Protein AF-A0A1J5TQR7-F1 (afdb_monomer_lite)

Secondary structure (DSSP, 8-state):
----THHHHHHHHHHHHSHHHHHHHHHHHHHHHHHHHHHHHHTS---HHHHHHHHHHHTHHHHHHHHHHHHHHTT----------------------------------------

Structure (mmCIF, N/CA/C/O backbone):
data_AF-A0A1J5TQR7-F1
#
_entry.id   AF-A0A1J5TQR7-F1
#
loop_
_atom_site.group_PDB
_atom_site.id
_atom_site.type_symbol
_atom_site.label_atom_id
_atom_site.label_alt_id
_atom_site.label_comp_id
_atom_site.label_asym_id
_atom_s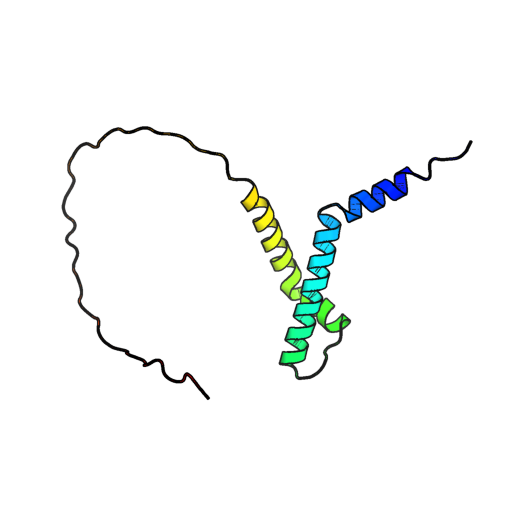ite.label_entity_id
_atom_site.label_seq_id
_atom_site.pdbx_PDB_ins_code
_atom_site.Cartn_x
_atom_site.Cartn_y
_atom_site.Cartn_z
_atom_site.occupancy
_atom_site.B_iso_or_equiv
_atom_site.auth_seq_id
_atom_site.auth_comp_id
_atom_site.auth_asym_id
_atom_site.auth_atom_id
_atom_site.pdbx_PDB_model_num
ATOM 1 N N . MET A 1 1 ? 8.794 20.218 39.450 1.00 39.47 1 MET A N 1
ATOM 2 C CA . MET A 1 1 ? 7.553 19.924 38.704 1.00 39.47 1 MET A CA 1
ATOM 3 C C . MET A 1 1 ? 7.950 19.184 37.431 1.00 39.47 1 MET A C 1
ATOM 5 O O . MET A 1 1 ? 8.392 19.831 36.494 1.00 39.47 1 MET A O 1
ATOM 9 N N . SER A 1 2 ? 7.934 17.847 37.442 1.00 56.75 2 SER A N 1
ATOM 10 C CA . SER A 1 2 ? 8.265 17.022 36.267 1.00 56.75 2 SER A CA 1
ATOM 11 C C . SER A 1 2 ? 6.961 16.606 35.590 1.00 56.75 2 SER A C 1
ATOM 13 O O . SER A 1 2 ? 6.070 16.093 36.265 1.00 56.75 2 SER A O 1
ATOM 15 N N . LEU A 1 3 ? 6.820 16.903 34.298 1.00 57.19 3 LEU A N 1
ATOM 16 C CA . LEU A 1 3 ? 5.616 16.620 33.514 1.00 57.19 3 LEU A CA 1
ATOM 17 C C . LEU A 1 3 ? 5.497 15.111 33.218 1.00 57.19 3 LEU A C 1
ATOM 19 O O . LEU A 1 3 ? 6.517 14.449 33.012 1.00 57.19 3 LEU A O 1
ATOM 23 N N . PRO A 1 4 ? 4.277 14.549 33.164 1.00 56.31 4 PRO A N 1
ATOM 24 C CA . PRO A 1 4 ? 4.077 13.130 32.907 1.00 56.31 4 PRO A CA 1
ATOM 25 C C . PRO A 1 4 ? 4.364 12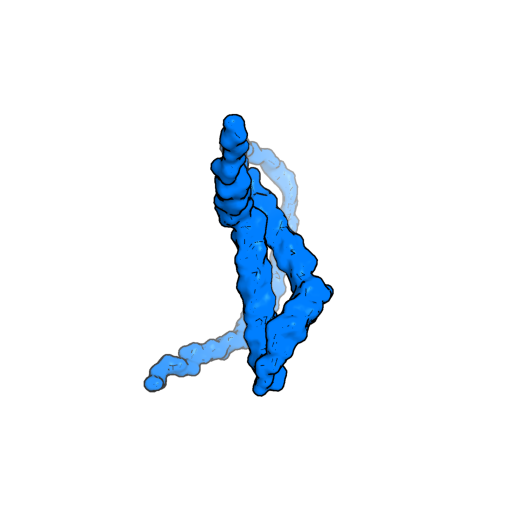.809 31.430 1.00 56.31 4 PRO A C 1
ATOM 27 O O . PRO A 1 4 ? 3.528 12.969 30.551 1.00 56.31 4 PRO A O 1
ATOM 30 N N . GLN A 1 5 ? 5.567 12.310 31.137 1.00 56.00 5 GLN A N 1
ATOM 31 C CA . GLN A 1 5 ? 5.918 11.758 29.816 1.00 56.00 5 GLN A CA 1
ATOM 32 C C . GLN A 1 5 ? 5.247 10.398 29.528 1.00 56.00 5 GLN A C 1
ATOM 34 O O . GLN A 1 5 ? 5.411 9.845 28.443 1.00 56.00 5 GLN A O 1
ATOM 39 N N . LYS A 1 6 ? 4.505 9.831 30.489 1.00 54.59 6 LYS A N 1
ATOM 40 C CA . LYS A 1 6 ? 4.009 8.445 30.431 1.00 54.59 6 LYS A CA 1
ATOM 41 C C . LYS A 1 6 ? 2.712 8.270 29.635 1.00 54.59 6 LYS A C 1
ATOM 43 O O . LYS A 1 6 ? 2.420 7.152 29.213 1.00 54.59 6 LYS A O 1
ATOM 48 N N . ASP A 1 7 ? 1.977 9.348 29.381 1.00 58.00 7 ASP A N 1
ATOM 49 C CA . ASP A 1 7 ? 0.669 9.292 28.715 1.00 58.00 7 ASP A CA 1
ATOM 50 C C . ASP A 1 7 ? 0.797 9.211 27.181 1.00 58.00 7 ASP A C 1
ATOM 52 O O . ASP A 1 7 ? -0.009 8.566 26.507 1.00 58.00 7 ASP A O 1
ATOM 56 N N . PHE A 1 8 ? 1.864 9.787 26.611 1.00 55.19 8 PHE A N 1
ATOM 57 C CA . PHE A 1 8 ? 2.143 9.742 25.168 1.00 55.19 8 PHE A CA 1
ATOM 58 C C . PHE A 1 8 ? 2.555 8.350 24.678 1.00 55.19 8 PHE A C 1
ATOM 60 O O . PHE A 1 8 ? 2.157 7.938 23.587 1.00 55.19 8 PHE A O 1
ATOM 67 N N . GLU A 1 9 ? 3.311 7.608 25.488 1.00 58.97 9 GLU A N 1
ATOM 68 C CA . GLU A 1 9 ? 3.723 6.242 25.155 1.00 58.97 9 GLU A CA 1
ATOM 69 C C . GLU A 1 9 ? 2.541 5.270 25.226 1.00 58.97 9 GLU A C 1
ATOM 71 O O . GLU A 1 9 ? 2.334 4.505 24.288 1.00 58.97 9 GLU A O 1
ATOM 76 N N . HIS A 1 10 ? 1.678 5.384 26.245 1.00 57.97 10 HIS A N 1
ATOM 77 C CA . HIS A 1 10 ? 0.439 4.597 26.309 1.00 57.97 10 HIS A CA 1
ATOM 78 C C . HIS A 1 10 ? -0.512 4.916 25.152 1.00 57.97 10 HIS A C 1
ATOM 80 O O . HIS A 1 10 ? -1.130 4.009 24.606 1.00 57.97 10 HIS A O 1
ATOM 86 N N . SER A 1 11 ? -0.593 6.179 24.724 1.00 62.66 11 SER A N 1
ATOM 87 C CA . SER A 1 11 ? -1.392 6.582 23.559 1.00 62.66 11 SER A CA 1
ATOM 88 C C . SER A 1 11 ? -0.845 5.988 22.256 1.00 62.66 11 SER A C 1
ATOM 90 O O . SER A 1 11 ? -1.610 5.488 21.433 1.00 62.66 11 SER A O 1
ATOM 92 N N . ARG A 1 12 ? 0.484 5.983 22.065 1.00 61.12 12 ARG A N 1
ATOM 93 C CA . ARG A 1 12 ? 1.136 5.324 20.919 1.00 61.12 12 ARG A CA 1
ATOM 94 C C . ARG A 1 12 ? 0.937 3.813 20.941 1.00 61.12 12 ARG A C 1
ATOM 96 O O . ARG A 1 12 ? 0.677 3.234 19.890 1.00 61.12 12 ARG A O 1
ATOM 103 N N . GLU A 1 13 ? 1.041 3.184 22.106 1.00 60.62 13 GLU A N 1
ATOM 104 C CA . GLU A 1 13 ? 0.793 1.752 22.280 1.00 60.62 13 GLU A CA 1
ATOM 105 C C . GLU A 1 13 ? -0.672 1.411 21.987 1.00 60.62 13 GLU A C 1
ATOM 107 O O . GLU A 1 13 ? -0.954 0.481 21.237 1.00 60.62 13 GLU A O 1
ATOM 112 N N . PHE A 1 14 ? -1.611 2.221 22.480 1.00 53.91 14 PHE A N 1
ATOM 113 C CA . PHE A 1 14 ? -3.040 2.056 22.228 1.00 53.91 14 PHE A CA 1
ATOM 114 C C . PHE A 1 14 ? -3.372 2.217 20.743 1.00 53.91 14 PHE A C 1
ATOM 116 O O . PHE A 1 14 ? -4.140 1.431 20.203 1.00 53.91 14 PHE A O 1
ATOM 123 N N . VAL A 1 15 ? -2.733 3.157 20.037 1.00 58.66 15 VAL A N 1
ATOM 124 C CA . VAL A 1 15 ? -2.870 3.292 18.577 1.00 58.66 15 VAL A CA 1
ATOM 125 C C . VAL A 1 15 ? -2.281 2.079 17.841 1.00 58.66 15 VAL A C 1
ATOM 127 O O . VAL A 1 15 ? -2.903 1.588 16.900 1.00 58.66 15 VAL A O 1
ATOM 130 N N . LYS A 1 16 ? -1.137 1.539 18.282 1.00 57.31 16 LYS A N 1
ATOM 131 C CA . LYS A 1 16 ? -0.561 0.297 17.727 1.00 57.31 16 LYS A CA 1
ATOM 132 C C . LYS A 1 16 ? -1.441 -0.933 17.974 1.00 57.31 16 LYS A C 1
ATOM 134 O O . LYS A 1 16 ? -1.466 -1.836 17.144 1.00 57.31 16 LYS A O 1
ATOM 139 N N . GLN A 1 17 ? -2.139 -0.985 19.107 1.00 56.34 17 GLN A N 1
ATOM 140 C CA . GLN A 1 17 ? -3.067 -2.072 19.432 1.00 56.34 17 GLN A CA 1
ATOM 141 C C . GLN A 1 17 ? -4.456 -1.865 18.825 1.00 56.34 17 GLN A C 1
ATOM 143 O O . GLN A 1 17 ? -5.210 -2.822 18.657 1.00 56.34 17 GLN A O 1
ATOM 148 N N . SER A 1 18 ? -4.792 -0.629 18.465 1.00 63.62 18 SER A N 1
ATOM 149 C CA . SER A 1 18 ? -6.058 -0.305 17.830 1.00 63.62 18 SER A CA 1
ATOM 150 C C . SER A 1 18 ? -6.124 -0.831 16.397 1.00 63.62 18 SER A C 1
ATOM 152 O O . SER A 1 18 ? -5.121 -0.947 15.683 1.00 63.62 18 SER A O 1
ATOM 154 N N . THR A 1 19 ? -7.352 -1.083 15.951 1.00 74.81 19 THR A N 1
ATOM 155 C CA . THR A 1 19 ? -7.710 -1.474 14.584 1.00 74.81 19 THR A CA 1
ATOM 156 C C . THR A 1 19 ? -7.028 -0.620 13.512 1.00 74.81 19 THR A C 1
ATOM 158 O O . THR A 1 19 ? -6.740 -1.134 12.441 1.00 74.81 19 THR A O 1
ATOM 161 N N . LEU A 1 20 ? -6.679 0.641 13.790 1.00 79.50 20 LEU A N 1
ATOM 162 C CA . LEU A 1 20 ? -6.013 1.534 12.838 1.00 79.50 20 LEU A CA 1
ATOM 163 C C . LEU A 1 20 ? -4.599 1.078 12.429 1.00 79.50 20 LEU A C 1
ATOM 165 O O . LEU A 1 20 ? -4.244 1.176 11.255 1.00 79.50 20 LEU A O 1
ATOM 169 N N . TYR A 1 21 ? -3.783 0.567 13.354 1.00 81.88 21 TYR A N 1
ATOM 170 C CA . TYR A 1 21 ? -2.447 0.076 12.995 1.00 81.88 21 TYR A CA 1
ATOM 171 C C . TYR A 1 21 ? -2.523 -1.249 12.226 1.00 81.88 21 TYR A C 1
ATOM 173 O O . TYR A 1 21 ? -1.784 -1.460 11.268 1.00 81.88 21 TYR A O 1
ATOM 181 N N . GLN A 1 22 ? -3.480 -2.108 12.578 1.00 85.75 22 GLN A N 1
ATOM 182 C CA . GLN A 1 22 ? -3.752 -3.348 11.846 1.00 85.75 22 GLN A CA 1
ATOM 183 C C . GLN A 1 22 ? -4.293 -3.076 10.431 1.00 85.75 22 GLN A C 1
ATOM 185 O O . GLN A 1 22 ? -3.929 -3.764 9.479 1.00 85.75 22 GLN A O 1
ATOM 190 N N . GLU A 1 23 ? -5.136 -2.051 10.277 1.00 86.19 23 GLU A N 1
ATOM 191 C CA . GLU A 1 23 ? -5.577 -1.518 8.983 1.00 86.19 23 GLU A CA 1
ATOM 192 C C . GLU A 1 23 ? -4.386 -1.066 8.137 1.00 86.19 23 GLU A C 1
ATOM 194 O O . GLU A 1 23 ? -4.291 -1.433 6.970 1.00 86.19 23 GLU A O 1
ATOM 199 N N . PHE A 1 24 ? -3.455 -0.317 8.732 1.00 88.06 24 PHE A N 1
ATOM 200 C CA . PHE A 1 24 ? -2.260 0.163 8.044 1.00 88.06 24 PHE A CA 1
ATOM 201 C C . PHE A 1 24 ? -1.330 -0.975 7.602 1.00 88.06 24 PHE A C 1
ATOM 203 O O . PHE A 1 24 ? -0.848 -0.970 6.469 1.00 88.06 24 PHE A O 1
ATOM 210 N N . LEU A 1 25 ? -1.090 -1.967 8.467 1.00 91.19 25 LEU A N 1
ATOM 211 C CA . LEU A 1 25 ? -0.278 -3.133 8.110 1.00 91.19 25 LEU A CA 1
ATOM 212 C C . LEU A 1 25 ? -0.897 -3.905 6.949 1.00 91.19 25 LEU A C 1
ATOM 214 O O . LEU A 1 25 ? -0.200 -4.210 5.985 1.00 91.19 25 LEU A O 1
ATOM 218 N N . ALA A 1 26 ? -2.206 -4.141 6.999 1.00 92.12 26 ALA A N 1
ATOM 219 C CA . ALA A 1 26 ? -2.889 -4.860 5.938 1.00 92.12 26 ALA A CA 1
ATOM 220 C C . ALA A 1 26 ? -2.951 -4.069 4.622 1.00 92.12 26 ALA A C 1
ATOM 222 O O . ALA A 1 26 ? -2.819 -4.655 3.552 1.00 92.12 26 ALA A O 1
ATOM 223 N N . GLU A 1 27 ? -3.101 -2.742 4.687 1.00 93.62 27 GLU A N 1
ATOM 224 C CA . GLU A 1 27 ? -3.001 -1.859 3.519 1.00 93.62 27 GLU A CA 1
ATOM 225 C C . GLU A 1 27 ? -1.603 -1.968 2.886 1.00 93.62 27 GLU A C 1
ATOM 227 O O . GLU A 1 27 ? -1.476 -2.161 1.676 1.00 93.62 27 GLU A O 1
ATOM 232 N N . ARG A 1 28 ? -0.541 -1.943 3.703 1.00 94.75 28 ARG A N 1
ATOM 233 C CA . ARG A 1 28 ? 0.840 -2.142 3.237 1.00 94.75 28 ARG A CA 1
ATOM 234 C C . ARG A 1 28 ? 1.047 -3.519 2.606 1.00 94.75 28 ARG A C 1
ATOM 236 O O . ARG A 1 28 ? 1.708 -3.611 1.572 1.00 94.75 28 ARG A O 1
ATOM 243 N N . GLU A 1 29 ? 0.522 -4.579 3.214 1.00 95.88 29 GLU A N 1
ATOM 244 C CA . GLU A 1 29 ? 0.593 -5.932 2.655 1.00 95.88 29 GLU A CA 1
ATOM 245 C C . GLU A 1 29 ? -0.123 -6.025 1.304 1.00 95.88 29 GLU A C 1
ATOM 247 O O . GLU A 1 29 ? 0.401 -6.651 0.382 1.00 95.88 29 GLU A O 1
ATOM 252 N N . GLU A 1 30 ? -1.266 -5.354 1.146 1.00 96.25 30 GLU A N 1
ATOM 253 C CA . GLU A 1 30 ? -1.992 -5.340 -0.124 1.00 96.25 30 GLU A CA 1
ATOM 254 C C . GLU A 1 30 ? -1.214 -4.618 -1.230 1.00 96.25 30 GLU A C 1
ATOM 256 O O . GLU A 1 30 ? -1.140 -5.103 -2.360 1.00 96.25 30 GLU A O 1
ATOM 261 N N . ILE A 1 31 ? -0.552 -3.504 -0.903 1.00 95.94 31 ILE A N 1
ATOM 262 C CA . ILE A 1 31 ? 0.330 -2.802 -1.846 1.00 95.94 31 ILE A CA 1
ATOM 263 C C . ILE A 1 31 ? 1.491 -3.708 -2.279 1.00 95.94 31 ILE A C 1
ATOM 265 O O . ILE A 1 31 ? 1.854 -3.736 -3.456 1.00 95.94 31 ILE A O 1
ATOM 269 N N . LEU A 1 32 ? 2.075 -4.472 -1.350 1.00 96.25 32 LEU A N 1
ATOM 270 C CA . LEU A 1 32 ? 3.157 -5.407 -1.666 1.00 96.25 32 LEU A CA 1
ATOM 271 C C . LEU A 1 32 ? 2.680 -6.577 -2.537 1.00 96.25 32 LEU A C 1
ATOM 273 O O . LEU A 1 32 ? 3.407 -6.971 -3.451 1.00 96.25 32 LEU A O 1
ATOM 277 N N . ARG A 1 33 ? 1.464 -7.096 -2.318 1.00 95.81 33 ARG A N 1
ATOM 278 C CA . ARG A 1 33 ? 0.869 -8.096 -3.219 1.00 95.81 33 ARG A CA 1
ATOM 279 C C . ARG A 1 33 ? 0.625 -7.537 -4.612 1.00 95.81 33 ARG A C 1
ATOM 281 O O . ARG A 1 33 ? 0.979 -8.198 -5.582 1.00 95.81 33 ARG A O 1
ATOM 288 N N . HIS A 1 34 ? 0.071 -6.326 -4.712 1.00 96.06 34 HIS A N 1
ATOM 289 C CA . HIS A 1 34 ? -0.144 -5.659 -6.000 1.00 96.06 34 HIS A CA 1
ATOM 290 C C . HIS A 1 34 ? 1.168 -5.489 -6.755 1.00 96.06 34 HIS A C 1
ATOM 292 O O . HIS A 1 34 ? 1.266 -5.861 -7.920 1.00 96.06 34 HIS A O 1
ATOM 298 N N . LYS A 1 35 ? 2.208 -5.010 -6.059 1.00 97.00 35 LYS A N 1
ATOM 299 C CA . LYS A 1 35 ? 3.559 -4.908 -6.612 1.00 97.00 35 LYS A CA 1
ATOM 300 C C . LYS A 1 35 ? 4.024 -6.243 -7.188 1.00 97.00 35 LYS A C 1
ATOM 302 O O . LYS A 1 35 ? 4.517 -6.261 -8.306 1.00 97.00 35 LYS A O 1
ATOM 307 N N . TRP A 1 36 ? 3.890 -7.335 -6.435 1.00 96.25 36 TRP A N 1
ATOM 308 C CA . TRP A 1 36 ? 4.333 -8.649 -6.897 1.00 96.25 36 TRP A CA 1
ATOM 309 C C . TRP A 1 36 ? 3.559 -9.112 -8.134 1.00 96.25 36 TRP A C 1
ATOM 311 O O . TRP A 1 36 ? 4.182 -9.429 -9.140 1.00 96.25 36 TRP A O 1
ATOM 321 N N . LEU A 1 37 ? 2.223 -9.063 -8.105 1.00 96.06 37 LEU A N 1
ATOM 322 C CA . LEU A 1 37 ? 1.381 -9.458 -9.242 1.00 96.06 37 LEU A CA 1
ATOM 323 C C . LEU A 1 37 ? 1.701 -8.660 -10.511 1.00 96.06 37 LEU A C 1
ATOM 325 O O . LEU A 1 37 ? 1.726 -9.206 -11.611 1.00 96.06 37 LEU A O 1
ATOM 329 N N . GLU A 1 38 ? 1.957 -7.365 -10.356 1.00 95.81 38 GLU A N 1
ATOM 330 C CA . GLU A 1 38 ? 2.271 -6.468 -11.461 1.00 95.81 38 GLU A CA 1
ATOM 331 C C . GLU A 1 38 ? 3.689 -6.705 -12.008 1.00 95.81 38 GLU A C 1
ATOM 333 O O . GLU A 1 38 ? 3.890 -6.710 -13.223 1.00 95.81 38 GLU A O 1
ATOM 338 N N . SER A 1 39 ? 4.658 -6.979 -11.128 1.00 96.69 39 SER A N 1
ATOM 339 C CA . SER A 1 39 ? 6.009 -7.385 -11.525 1.00 96.69 39 SER A CA 1
ATOM 340 C C . SER A 1 39 ? 6.005 -8.722 -12.281 1.00 96.69 39 SER A C 1
ATOM 342 O O . SER A 1 39 ? 6.657 -8.834 -13.318 1.00 96.69 39 SER A O 1
ATOM 344 N N . GLU A 1 40 ? 5.227 -9.710 -11.821 1.00 97.00 40 GLU A N 1
ATOM 345 C CA . GLU A 1 40 ? 5.053 -10.999 -12.513 1.00 97.00 40 GLU A CA 1
ATOM 346 C C . GLU A 1 40 ? 4.415 -10.806 -13.894 1.00 97.00 40 GLU A C 1
ATOM 348 O O . GLU A 1 40 ? 4.871 -11.371 -14.886 1.00 97.00 40 GLU A O 1
ATOM 353 N N . ARG A 1 41 ? 3.385 -9.956 -13.984 1.00 95.56 41 ARG A N 1
ATOM 354 C CA . ARG A 1 41 ? 2.673 -9.690 -15.240 1.00 95.56 41 ARG A CA 1
ATOM 355 C C . ARG A 1 41 ? 3.554 -9.014 -16.290 1.00 95.56 41 ARG A C 1
ATOM 357 O O . ARG A 1 41 ? 3.357 -9.239 -17.483 1.00 95.56 41 ARG A O 1
ATOM 364 N N . LEU A 1 42 ? 4.476 -8.154 -15.866 1.00 94.94 42 LEU A N 1
ATOM 365 C CA . LEU A 1 42 ? 5.350 -7.392 -16.760 1.00 94.94 42 LEU A CA 1
ATOM 366 C C . LEU A 1 42 ? 6.701 -8.073 -17.014 1.00 94.94 42 LEU A C 1
ATOM 368 O O . LEU A 1 42 ? 7.412 -7.671 -17.933 1.00 94.94 42 LEU A O 1
ATOM 372 N N . GLY A 1 43 ? 7.048 -9.099 -16.233 1.00 96.19 43 GLY A N 1
ATOM 373 C CA . GLY A 1 43 ? 8.322 -9.813 -16.339 1.00 96.19 43 GLY A CA 1
ATOM 374 C C . GLY A 1 43 ? 9.527 -9.019 -15.823 1.00 96.19 43 GLY A C 1
ATOM 375 O O . GLY A 1 43 ? 10.666 -9.386 -16.102 1.00 96.19 43 GLY A O 1
ATOM 376 N N . TYR A 1 44 ? 9.301 -7.923 -15.095 1.00 93.69 44 TYR A N 1
ATOM 377 C CA . TYR A 1 44 ? 10.344 -7.128 -14.445 1.00 93.69 44 TYR A CA 1
ATOM 378 C C . TYR A 1 44 ? 9.790 -6.432 -13.201 1.00 93.69 44 TYR A C 1
ATOM 380 O O . TYR A 1 44 ? 8.589 -6.180 -13.104 1.00 93.69 44 TYR A O 1
ATOM 388 N N . ASP A 1 45 ? 10.660 -6.081 -12.248 1.00 96.31 45 ASP A N 1
ATOM 389 C CA . ASP A 1 45 ? 10.195 -5.395 -11.044 1.00 9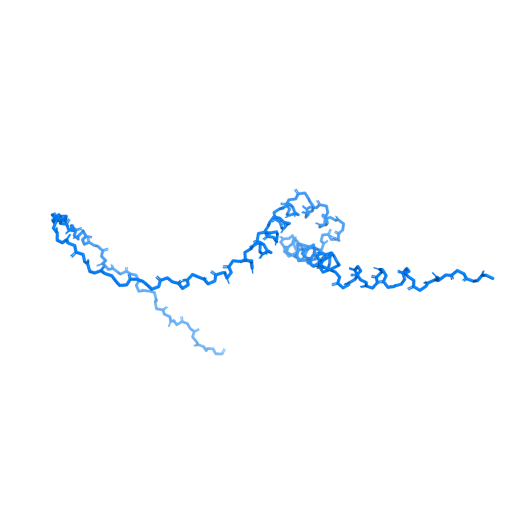6.31 45 ASP A CA 1
ATOM 390 C C . ASP A 1 45 ? 9.753 -3.962 -11.340 1.00 96.31 45 ASP A C 1
ATOM 392 O O . ASP A 1 45 ? 10.545 -3.123 -11.769 1.00 96.31 45 ASP A O 1
ATOM 396 N N . ILE A 1 46 ? 8.488 -3.656 -11.062 1.00 95.38 46 ILE A N 1
ATOM 397 C CA . ILE A 1 46 ? 7.947 -2.318 -11.316 1.00 95.38 46 ILE A CA 1
ATOM 398 C C . ILE A 1 46 ? 8.384 -1.264 -10.293 1.00 95.38 46 ILE A C 1
ATOM 400 O O . ILE A 1 46 ? 8.177 -0.070 -10.523 1.00 95.38 46 ILE A O 1
ATOM 404 N N . GLY A 1 47 ? 8.962 -1.687 -9.166 1.00 95.31 47 GLY A N 1
ATOM 405 C CA . GLY A 1 47 ? 9.288 -0.825 -8.039 1.00 95.31 47 GLY A CA 1
ATOM 406 C C . GLY A 1 47 ? 8.087 -0.492 -7.147 1.00 95.31 47 GLY A C 1
ATOM 407 O O . GLY A 1 47 ? 6.921 -0.547 -7.541 1.00 95.31 47 GLY A O 1
ATOM 408 N N . PHE A 1 48 ? 8.381 -0.138 -5.894 1.00 94.88 48 PHE A N 1
ATOM 409 C CA . PHE A 1 48 ? 7.356 0.123 -4.879 1.00 94.88 48 PHE A CA 1
ATOM 410 C C . PHE A 1 48 ? 6.520 1.374 -5.171 1.00 94.88 48 PHE A C 1
ATOM 412 O O . PHE A 1 48 ? 5.304 1.339 -5.032 1.00 94.88 48 PHE A O 1
ATOM 419 N N . GLU A 1 49 ? 7.142 2.464 -5.616 1.00 96.88 49 GLU A N 1
ATOM 420 C CA . GLU A 1 49 ? 6.446 3.736 -5.844 1.00 96.88 49 GLU A CA 1
ATOM 421 C C . GLU A 1 49 ? 5.434 3.660 -6.997 1.00 96.88 49 GLU A C 1
ATOM 423 O O . GLU A 1 49 ? 4.299 4.123 -6.874 1.00 96.88 49 GLU A O 1
ATOM 428 N N . ARG A 1 50 ? 5.806 2.982 -8.091 1.00 95.56 50 ARG A N 1
ATOM 429 C CA . ARG A 1 50 ? 4.909 2.690 -9.219 1.00 95.56 50 ARG A CA 1
ATOM 430 C C . ARG A 1 50 ? 3.709 1.858 -8.760 1.00 95.56 50 ARG A C 1
ATOM 432 O O . ARG A 1 50 ? 2.576 2.202 -9.090 1.00 95.56 50 ARG A O 1
ATOM 439 N N . ALA A 1 51 ? 3.962 0.799 -7.986 1.00 96.44 51 ALA A N 1
ATOM 440 C CA . ALA A 1 51 ? 2.919 -0.070 -7.447 1.00 96.44 51 ALA A CA 1
ATOM 441 C C . ALA A 1 51 ? 1.979 0.688 -6.504 1.00 96.44 51 ALA A C 1
ATOM 443 O O . ALA A 1 51 ? 0.764 0.555 -6.608 1.00 96.44 51 ALA A O 1
ATOM 444 N N . LEU A 1 52 ? 2.537 1.522 -5.621 1.00 95.75 52 LEU A N 1
ATOM 445 C CA . LEU A 1 52 ? 1.790 2.331 -4.665 1.00 95.75 52 LEU A CA 1
ATOM 446 C C . LEU A 1 52 ? 0.833 3.294 -5.374 1.00 95.75 52 LEU A C 1
ATOM 448 O O . LEU A 1 52 ? -0.352 3.334 -5.049 1.00 95.75 52 LEU A O 1
ATOM 452 N N . LEU A 1 53 ? 1.324 4.049 -6.360 1.00 96.50 53 LEU A N 1
ATOM 453 C CA . LEU A 1 53 ? 0.504 5.004 -7.108 1.00 96.50 53 LEU A CA 1
ATOM 454 C C . LEU A 1 53 ? -0.621 4.316 -7.890 1.00 96.50 53 LEU A C 1
ATOM 456 O O . LEU A 1 53 ? -1.739 4.832 -7.935 1.00 96.50 53 LEU A O 1
ATOM 460 N N . ASP A 1 54 ? -0.339 3.170 -8.511 1.00 95.06 54 ASP A N 1
ATOM 461 C CA . ASP A 1 54 ? -1.352 2.404 -9.240 1.00 95.06 54 ASP A CA 1
ATOM 462 C C . ASP A 1 54 ? -2.403 1.802 -8.289 1.00 95.06 54 ASP A C 1
ATOM 464 O O . ASP A 1 54 ? -3.609 1.921 -8.527 1.00 95.06 54 ASP A O 1
ATOM 468 N N . TRP A 1 55 ? -1.961 1.262 -7.150 1.00 96.25 55 TRP A N 1
ATOM 469 C CA . TRP A 1 55 ? -2.830 0.693 -6.122 1.00 96.25 55 TRP A CA 1
ATOM 470 C C . TRP A 1 55 ? -3.771 1.735 -5.503 1.00 96.25 55 TRP A C 1
ATOM 472 O O . TRP A 1 55 ? -4.980 1.499 -5.426 1.00 96.25 55 TRP A O 1
ATOM 482 N N . ILE A 1 56 ? -3.254 2.916 -5.134 1.00 95.06 56 ILE A N 1
ATOM 483 C CA . ILE A 1 56 ? -4.063 4.009 -4.567 1.00 95.06 56 ILE A CA 1
ATOM 484 C C . ILE A 1 56 ? -5.168 4.437 -5.539 1.00 95.06 56 ILE A C 1
ATOM 486 O O . ILE A 1 56 ? -6.286 4.702 -5.105 1.00 95.06 56 ILE A O 1
ATOM 490 N N . ARG A 1 57 ? -4.873 4.486 -6.845 1.00 95.94 57 ARG A N 1
ATOM 491 C CA . ARG A 1 57 ? -5.826 4.941 -7.868 1.00 95.94 57 ARG A CA 1
ATOM 492 C C . ARG A 1 57 ? -6.931 3.935 -8.178 1.00 95.94 57 ARG A C 1
ATOM 494 O O . ARG A 1 57 ? -8.033 4.361 -8.501 1.00 95.94 57 ARG A O 1
ATOM 501 N N . LYS A 1 58 ? -6.636 2.632 -8.152 1.00 93.25 58 LYS A N 1
ATOM 502 C CA . LYS A 1 58 ? -7.543 1.602 -8.699 1.00 93.25 58 LYS A CA 1
ATOM 503 C C . LYS A 1 58 ? -8.102 0.629 -7.667 1.00 93.25 58 LYS A C 1
ATOM 505 O O . LYS A 1 58 ? -9.206 0.132 -7.845 1.00 93.25 58 LYS A O 1
ATOM 510 N N . HIS A 1 59 ? -7.354 0.342 -6.605 1.00 93.88 59 HIS A N 1
ATOM 511 C CA . HIS A 1 59 ? -7.656 -0.771 -5.699 1.00 93.88 59 HIS A CA 1
ATOM 512 C C . HIS A 1 59 ? -8.068 -0.306 -4.301 1.00 93.88 59 HIS A C 1
ATOM 514 O O . HIS A 1 59 ? -8.915 -0.932 -3.660 1.00 93.88 59 HIS A O 1
ATOM 520 N N . ARG A 1 60 ? -7.506 0.814 -3.832 1.00 93.00 60 ARG A N 1
ATOM 521 C CA . ARG A 1 60 ? -7.632 1.269 -2.443 1.00 93.00 60 ARG A CA 1
ATOM 522 C C . ARG A 1 60 ? -9.070 1.457 -1.966 1.00 93.00 60 ARG A C 1
ATOM 524 O O . ARG A 1 60 ? -9.408 1.022 -0.866 1.00 93.00 60 ARG A O 1
ATOM 531 N N . GLU A 1 61 ? -9.913 2.112 -2.759 1.00 93.75 61 GLU A N 1
ATOM 532 C CA . GLU A 1 61 ? -11.294 2.392 -2.348 1.00 93.75 61 GLU A CA 1
ATOM 533 C C . GLU A 1 61 ? -12.115 1.108 -2.199 1.00 93.75 61 GLU A C 1
ATOM 535 O O . GLU A 1 61 ? -12.772 0.911 -1.174 1.00 93.75 61 GLU A O 1
ATOM 540 N N . GLY A 1 62 ? -12.002 0.194 -3.168 1.00 93.06 62 GLY A N 1
ATOM 541 C CA . GLY A 1 62 ? -12.658 -1.114 -3.120 1.00 93.06 62 GLY A CA 1
ATOM 542 C C . GLY A 1 62 ? -12.184 -1.957 -1.937 1.00 93.06 62 GLY A C 1
ATOM 543 O O . GLY A 1 62 ? -13.000 -2.539 -1.222 1.00 93.06 62 GLY A O 1
ATOM 544 N N . TRP A 1 63 ? -10.878 -1.951 -1.662 1.00 93.62 63 TRP A N 1
ATOM 545 C CA . TRP A 1 63 ? -10.300 -2.648 -0.515 1.00 93.62 63 TRP A CA 1
ATOM 546 C C . TRP A 1 63 ? -10.851 -2.129 0.823 1.00 93.62 63 TRP A C 1
ATOM 548 O O . TRP A 1 63 ? -11.308 -2.908 1.665 1.00 93.62 63 TRP A O 1
ATOM 558 N N . ARG A 1 64 ? -10.905 -0.800 1.001 1.00 90.81 64 ARG A N 1
ATOM 559 C CA . ARG A 1 64 ? -11.478 -0.166 2.203 1.00 90.81 64 ARG A CA 1
ATOM 560 C C . ARG A 1 64 ? -12.968 -0.473 2.358 1.00 90.81 64 ARG A C 1
ATOM 562 O O . ARG A 1 64 ? -13.419 -0.728 3.475 1.00 90.81 64 ARG A O 1
ATOM 569 N N . ALA A 1 65 ? -13.730 -0.453 1.265 1.00 90.06 65 ALA A N 1
ATOM 570 C CA . ALA A 1 65 ? -15.157 -0.767 1.280 1.00 90.06 65 ALA A CA 1
ATOM 571 C C . ALA A 1 65 ? -15.417 -2.226 1.689 1.00 90.06 65 ALA A C 1
ATOM 573 O O . ALA A 1 65 ? -16.220 -2.474 2.592 1.00 90.06 65 ALA A O 1
ATOM 574 N N . ALA A 1 66 ? -14.687 -3.179 1.099 1.00 89.50 66 ALA A N 1
ATOM 575 C CA . ALA A 1 66 ? -14.797 -4.600 1.427 1.00 89.50 66 ALA A CA 1
ATOM 576 C C . ALA A 1 66 ? -14.521 -4.862 2.912 1.00 89.50 66 ALA A C 1
ATOM 578 O O . ALA A 1 66 ? -15.246 -5.608 3.572 1.00 89.50 66 ALA A O 1
ATOM 579 N N . ARG A 1 67 ? -13.515 -4.192 3.477 1.00 86.25 67 ARG A N 1
ATOM 580 C CA . ARG A 1 67 ? -13.159 -4.387 4.878 1.00 86.25 67 ARG A CA 1
ATOM 581 C C . ARG A 1 67 ? -14.158 -3.767 5.859 1.00 86.25 67 ARG A C 1
ATOM 583 O O . ARG A 1 67 ? -14.478 -4.381 6.876 1.00 86.25 67 ARG A O 1
ATOM 590 N N . ARG A 1 68 ? -14.723 -2.597 5.538 1.00 84.12 68 ARG A N 1
ATOM 591 C CA . ARG A 1 68 ? -15.841 -2.014 6.307 1.00 84.12 68 ARG A CA 1
ATOM 592 C C . ARG A 1 68 ? -17.055 -2.947 6.329 1.00 84.12 68 ARG A C 1
ATOM 594 O O . ARG A 1 68 ? -17.674 -3.110 7.377 1.00 84.12 68 ARG A O 1
ATOM 601 N N . ALA A 1 69 ? -17.357 -3.596 5.205 1.00 83.06 69 ALA A N 1
ATOM 602 C CA . ALA A 1 69 ? -18.436 -4.578 5.124 1.00 83.06 69 ALA A CA 1
ATOM 603 C C . ALA A 1 69 ? -18.159 -5.833 5.978 1.00 83.06 69 ALA A C 1
ATOM 605 O O . ALA A 1 69 ? -19.066 -6.328 6.649 1.00 83.06 69 ALA A O 1
ATOM 606 N N . GLN A 1 70 ? -16.912 -6.316 6.021 1.00 76.81 70 GLN A N 1
ATOM 607 C CA . GLN A 1 70 ? -16.512 -7.445 6.878 1.00 76.81 70 GLN A CA 1
ATOM 608 C C . GLN A 1 70 ? -16.660 -7.136 8.377 1.00 76.81 70 GLN A C 1
ATOM 610 O O . GLN A 1 70 ? -17.116 -7.991 9.135 1.00 76.81 70 GLN A O 1
ATOM 615 N N . LEU A 1 71 ? -16.333 -5.911 8.803 1.00 72.12 71 LEU A N 1
ATOM 616 C CA . LEU A 1 71 ? -16.528 -5.453 10.185 1.00 72.12 71 LEU A CA 1
ATOM 617 C C . LEU A 1 71 ? -18.015 -5.318 10.554 1.00 72.12 71 LEU A C 1
ATOM 619 O O . LEU A 1 71 ? -18.406 -5.715 11.647 1.00 72.12 71 LEU A O 1
ATOM 623 N N . GLY A 1 72 ? -18.856 -4.820 9.641 1.00 62.91 72 GLY A N 1
ATOM 624 C CA . GLY A 1 72 ? -20.307 -4.734 9.856 1.00 62.91 72 GLY A CA 1
ATOM 625 C C . GLY A 1 72 ? -21.011 -6.098 9.888 1.00 62.91 72 GLY A C 1
ATOM 626 O O . GLY A 1 72 ? -21.998 -6.271 10.599 1.00 62.91 72 GLY A O 1
ATOM 627 N N . SER A 1 73 ? -20.477 -7.091 9.172 1.00 57.22 73 SER A N 1
ATOM 628 C CA . SER A 1 73 ? -21.066 -8.436 9.088 1.00 57.22 73 SER A CA 1
ATOM 629 C C . SER A 1 73 ? -20.796 -9.307 10.324 1.00 57.22 73 SER A C 1
ATOM 631 O O . SER A 1 73 ? -21.538 -10.252 10.569 1.00 57.22 73 SER A O 1
ATOM 633 N N . GLN A 1 74 ? -19.792 -8.984 11.150 1.00 52.84 74 GLN A N 1
ATOM 634 C CA . GLN A 1 74 ? -19.536 -9.685 12.422 1.00 52.84 74 GLN A CA 1
ATOM 635 C C . GLN A 1 74 ? -20.443 -9.228 13.586 1.00 52.84 74 GLN A C 1
ATOM 637 O O . GLN A 1 74 ? -20.373 -9.797 14.670 1.00 52.84 74 GLN A O 1
ATOM 642 N N . GLY A 1 75 ? -21.316 -8.232 13.377 1.00 50.78 75 GLY A N 1
ATOM 643 C CA . GLY A 1 75 ? -22.206 -7.679 14.410 1.00 50.78 75 GLY A CA 1
ATOM 644 C C . GLY A 1 75 ? -23.630 -8.251 14.470 1.00 50.78 75 GLY A C 1
ATOM 645 O O . GLY A 1 75 ? -24.424 -7.774 15.274 1.00 50.78 75 GLY A O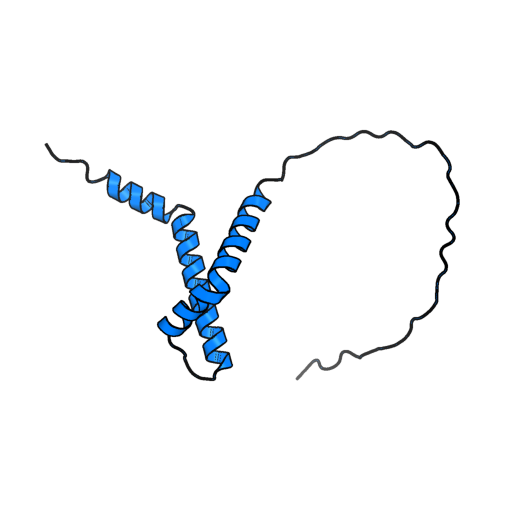 1
ATOM 646 N N . THR A 1 76 ? -23.995 -9.242 13.647 1.00 49.16 76 THR A N 1
ATOM 647 C CA . THR A 1 76 ? -25.372 -9.785 13.590 1.00 49.16 76 THR A CA 1
ATOM 648 C C . THR A 1 76 ? -25.431 -11.294 13.831 1.00 49.16 76 THR A C 1
ATOM 650 O O . THR A 1 76 ? -25.971 -12.064 13.047 1.00 49.16 76 THR A O 1
ATOM 653 N N . SER A 1 77 ? -24.931 -11.728 14.987 1.00 50.59 77 SER A N 1
ATOM 654 C CA . SER A 1 77 ? -25.383 -12.964 15.638 1.00 50.59 77 SER A CA 1
ATOM 655 C C . SER A 1 77 ? -26.264 -12.612 16.842 1.00 50.59 77 SER A C 1
ATOM 657 O O . SER A 1 77 ? -25.965 -12.963 17.981 1.00 50.59 77 SER A O 1
ATOM 659 N N . THR A 1 78 ? -27.337 -11.853 16.610 1.00 50.12 78 THR A N 1
ATOM 660 C CA . THR A 1 78 ? -28.411 -11.686 17.595 1.00 50.12 78 THR A CA 1
ATOM 661 C C . THR A 1 78 ? -29.339 -12.881 17.438 1.00 50.12 78 THR A C 1
ATOM 663 O O . THR A 1 78 ? -30.015 -13.026 16.421 1.00 50.12 78 THR A O 1
ATOM 666 N N . GLY A 1 79 ? -29.319 -13.779 18.422 1.00 54.47 79 GLY A N 1
ATOM 667 C CA . GLY A 1 79 ? -30.208 -14.929 18.461 1.00 54.47 79 GLY A CA 1
ATOM 668 C C . GLY A 1 79 ? -31.666 -14.494 18.351 1.00 54.47 79 GLY A C 1
ATOM 669 O O . GLY A 1 79 ? -32.174 -13.777 19.207 1.00 54.47 79 GLY A O 1
ATOM 670 N N . SER A 1 80 ? -32.346 -14.972 17.313 1.00 47.47 80 SER A N 1
ATOM 671 C CA . SER A 1 80 ? -33.800 -15.050 17.295 1.00 47.47 80 SER A CA 1
ATOM 672 C C . SER A 1 80 ? -34.172 -16.505 17.560 1.00 47.47 80 SER A C 1
ATOM 674 O O . SER A 1 80 ? -34.366 -17.311 16.652 1.00 47.47 80 SER A O 1
ATOM 676 N N . GLN A 1 81 ? -34.187 -16.859 18.848 1.00 47.91 81 GLN A N 1
ATOM 677 C CA . GLN A 1 81 ? -35.075 -17.911 19.315 1.00 47.91 81 GLN A CA 1
ATOM 678 C C . GLN A 1 81 ? -36.496 -17.359 19.222 1.00 47.91 81 GLN A C 1
ATOM 680 O O . GLN A 1 81 ? -36.857 -16.411 19.913 1.00 47.91 81 GLN A O 1
ATOM 685 N N . GLY A 1 82 ? -37.278 -17.962 18.340 1.00 45.06 82 GLY A N 1
ATOM 686 C CA . GLY A 1 82 ? -38.704 -17.736 18.181 1.00 45.06 82 GLY A CA 1
ATOM 687 C C . GLY A 1 82 ? -39.333 -19.028 17.692 1.00 45.06 82 GLY A C 1
ATOM 688 O O . GLY A 1 82 ? -39.756 -19.135 16.547 1.00 45.06 82 GLY A O 1
ATOM 689 N N . SER A 1 83 ? -39.326 -20.046 18.546 1.00 54.44 83 SER A N 1
ATOM 690 C CA . SER A 1 83 ? -40.145 -21.238 18.383 1.00 54.44 83 SER A CA 1
ATOM 691 C C . SER A 1 83 ? -41.622 -20.842 18.426 1.00 54.44 83 SER A C 1
ATOM 693 O O . SER A 1 83 ? -42.151 -20.472 19.469 1.00 54.44 83 SER A O 1
ATOM 695 N N . SER A 1 84 ? -42.320 -20.966 17.301 1.00 54.09 84 SER A N 1
ATOM 696 C CA . SER A 1 84 ? -43.770 -21.161 17.310 1.00 54.09 84 SER A CA 1
ATOM 697 C C . SER A 1 84 ? -44.169 -22.127 16.199 1.00 54.09 84 SER A C 1
ATOM 699 O O . SER A 1 84 ? -44.331 -21.796 15.030 1.00 54.09 84 SER A O 1
ATOM 701 N N . THR A 1 85 ? -44.295 -23.386 16.607 1.00 56.88 85 THR A N 1
ATOM 702 C CA . THR A 1 85 ? -45.118 -24.396 15.952 1.00 56.88 85 THR A CA 1
ATOM 703 C C . THR A 1 85 ? -46.549 -23.878 15.861 1.00 56.88 85 THR A C 1
ATOM 705 O O . THR A 1 85 ? -47.159 -23.661 16.902 1.00 56.88 85 THR A O 1
ATOM 708 N N . THR A 1 86 ? -47.128 -23.759 14.664 1.00 54.75 86 THR A N 1
ATOM 709 C CA . THR A 1 86 ? -48.550 -24.069 14.411 1.00 54.75 86 THR A CA 1
ATOM 710 C C . THR A 1 86 ? -48.741 -24.433 12.930 1.00 54.75 86 THR A C 1
ATOM 712 O O . THR A 1 86 ? -48.218 -23.779 12.035 1.00 54.75 86 THR A O 1
ATOM 715 N N . LYS A 1 87 ? -49.449 -25.545 12.703 1.00 64.25 87 LYS A N 1
ATOM 716 C CA . LYS A 1 87 ? -49.788 -26.189 11.420 1.00 64.25 87 LYS A CA 1
ATOM 717 C C . LYS A 1 87 ? -50.652 -25.310 10.477 1.00 64.25 87 LYS A C 1
ATOM 719 O O . LYS A 1 87 ? -51.281 -24.369 10.950 1.00 64.25 87 LYS A O 1
ATOM 724 N N . PRO A 1 88 ? -50.737 -25.652 9.170 1.00 61.16 88 PRO A N 1
ATOM 725 C CA . PRO A 1 88 ? -51.364 -24.829 8.126 1.00 61.16 88 PRO A CA 1
ATOM 726 C C . PRO A 1 88 ? -52.864 -25.126 7.930 1.00 61.16 88 PRO A C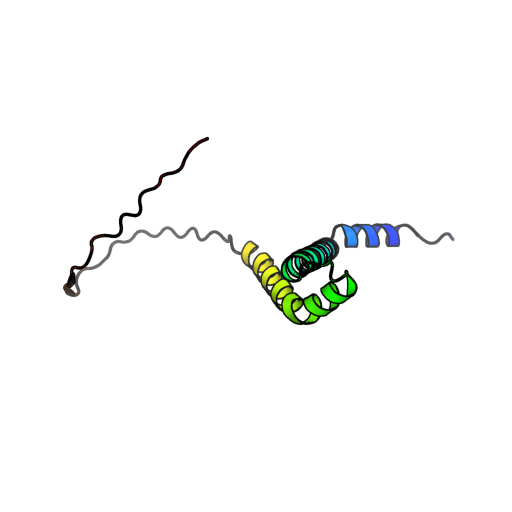 1
ATOM 728 O O . PRO A 1 88 ? -53.306 -26.229 8.263 1.00 61.16 88 PRO A O 1
ATOM 731 N N . PRO A 1 89 ? -53.624 -24.242 7.253 1.00 61.94 89 PRO A N 1
ATOM 732 C CA . PRO A 1 89 ? -54.824 -24.636 6.529 1.00 61.94 89 PRO A CA 1
ATOM 733 C C . PRO A 1 89 ? -54.588 -24.664 5.005 1.00 61.94 89 PRO A C 1
ATOM 735 O O . PRO A 1 89 ? -54.310 -23.661 4.361 1.00 61.94 89 PRO A O 1
ATOM 738 N N . PHE A 1 90 ? -54.664 -25.885 4.481 1.00 45.31 90 PHE A N 1
ATOM 739 C CA . PHE A 1 90 ? -55.289 -26.343 3.234 1.00 45.31 90 PHE A CA 1
ATOM 740 C C . PHE A 1 90 ? -55.557 -25.362 2.060 1.00 45.31 90 PHE A C 1
ATOM 742 O O . PHE A 1 90 ? -56.384 -24.461 2.143 1.00 45.31 90 PHE A O 1
ATOM 749 N N . SER A 1 91 ? -55.006 -25.776 0.909 1.00 56.81 91 SER A N 1
ATOM 750 C CA . SER A 1 91 ? -55.549 -25.733 -0.465 1.00 56.81 91 SER A CA 1
ATOM 751 C C . SER A 1 91 ? -55.460 -24.478 -1.329 1.00 56.81 91 SER A C 1
ATOM 753 O O . SER A 1 91 ? -56.196 -23.511 -1.176 1.00 56.81 91 SER A O 1
ATOM 755 N N . GLY A 1 92 ? -54.659 -24.622 -2.390 1.00 51.16 92 GLY A N 1
ATOM 756 C CA . GLY A 1 92 ? -54.652 -23.752 -3.559 1.00 51.16 92 GLY A CA 1
ATOM 757 C C . GLY A 1 9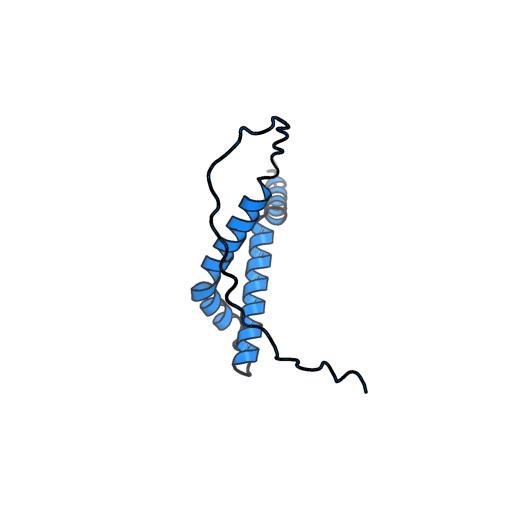2 ? -53.763 -24.294 -4.679 1.00 51.16 92 GLY A C 1
ATOM 758 O O . GLY A 1 92 ? -52.664 -23.807 -4.868 1.00 51.16 92 GLY A O 1
ATOM 759 N N . GLN A 1 93 ? -54.279 -25.293 -5.397 1.00 55.72 93 GLN A N 1
ATOM 760 C CA . GLN A 1 93 ? -54.051 -25.578 -6.822 1.00 55.72 93 GLN A CA 1
ATOM 761 C C . GLN A 1 93 ? -52.631 -25.884 -7.348 1.00 55.72 93 GLN A C 1
ATOM 763 O O . GLN A 1 93 ? -51.662 -25.143 -7.248 1.00 55.72 93 GLN A O 1
ATOM 768 N N . THR A 1 94 ? -52.596 -27.030 -8.018 1.00 55.38 94 THR A N 1
ATOM 769 C CA . THR A 1 94 ? -51.533 -27.645 -8.805 1.00 55.38 94 THR A CA 1
ATOM 770 C C . THR A 1 94 ? -51.013 -26.743 -9.929 1.00 55.38 94 THR A C 1
ATOM 772 O O . THR A 1 94 ? -51.708 -26.521 -10.918 1.00 55.38 94 THR A O 1
ATOM 775 N N . GLY A 1 95 ? -49.758 -26.308 -9.824 1.00 52.50 95 GLY A N 1
ATOM 776 C CA . GLY A 1 95 ? -48.937 -25.947 -10.978 1.00 52.50 95 GLY A CA 1
ATOM 777 C C . GLY A 1 95 ? -48.156 -27.179 -11.425 1.00 52.50 95 GLY A C 1
ATOM 778 O O . GLY A 1 95 ? -47.283 -27.661 -10.708 1.00 52.50 95 GLY A O 1
ATOM 779 N N . THR A 1 96 ? -48.508 -27.729 -12.579 1.00 64.12 96 THR A N 1
ATOM 780 C CA . THR A 1 96 ? -47.786 -28.816 -13.247 1.00 64.12 96 THR A CA 1
ATOM 781 C C . THR A 1 96 ? -46.326 -28.427 -13.508 1.00 64.12 96 THR A C 1
ATOM 783 O O . THR A 1 96 ? -46.095 -27.417 -14.177 1.00 64.12 96 THR A O 1
ATOM 786 N N . PRO A 1 97 ? -45.327 -29.208 -13.064 1.00 55.81 97 PRO A N 1
ATOM 787 C CA . PRO A 1 97 ? -43.979 -29.082 -13.591 1.00 55.81 97 PRO A CA 1
ATOM 788 C C . PRO A 1 97 ? -43.922 -29.760 -14.964 1.00 55.81 97 PRO A C 1
ATOM 790 O O . PRO A 1 97 ? -44.221 -30.945 -15.088 1.00 55.81 97 PRO A O 1
ATOM 793 N N . THR A 1 98 ? -43.516 -29.023 -15.995 1.00 60.62 98 THR A N 1
ATOM 794 C CA . THR A 1 98 ? -43.042 -29.610 -17.254 1.00 60.62 98 THR A CA 1
ATOM 795 C C . THR A 1 98 ? -41.561 -29.960 -17.084 1.00 60.62 98 THR A C 1
ATOM 797 O O . THR A 1 98 ? -40.737 -29.045 -17.030 1.00 60.62 98 THR A O 1
ATOM 800 N N . PRO A 1 99 ? -41.161 -31.241 -17.004 1.00 59.53 99 PRO A N 1
ATOM 801 C CA . PRO A 1 99 ? -39.762 -31.618 -17.141 1.00 59.53 99 PRO A CA 1
ATOM 802 C C . PRO A 1 99 ? -39.392 -31.647 -18.630 1.00 59.53 99 PRO A C 1
ATOM 804 O O . PRO A 1 99 ? -39.604 -32.643 -19.319 1.00 59.53 99 PRO A O 1
ATOM 807 N N . SER A 1 100 ? -38.823 -30.551 -19.141 1.00 55.75 100 SER A N 1
ATOM 808 C CA . SER A 1 100 ? -38.120 -30.592 -20.427 1.00 55.75 100 SER A CA 1
ATOM 809 C C . SER A 1 100 ? -36.794 -31.319 -20.229 1.00 55.75 100 SER A C 1
ATOM 811 O O . SER A 1 100 ? -35.834 -30.783 -19.676 1.00 55.75 100 SER A O 1
ATOM 813 N N . ALA A 1 101 ? -36.783 -32.575 -20.656 1.00 54.22 101 ALA A N 1
ATOM 814 C CA . ALA A 1 101 ? -35.618 -33.430 -20.737 1.00 54.22 101 ALA A CA 1
ATOM 815 C C . ALA A 1 101 ? -34.495 -32.779 -21.560 1.00 54.22 101 ALA A C 1
ATOM 817 O O . ALA A 1 101 ? -34.715 -32.412 -22.709 1.00 54.22 101 ALA A O 1
ATOM 818 N N . ALA A 1 102 ? -33.292 -32.695 -20.984 1.00 47.62 102 ALA A N 1
ATOM 819 C CA . ALA A 1 102 ? -32.021 -32.765 -21.710 1.00 47.62 102 ALA A CA 1
ATOM 820 C C . ALA A 1 102 ? -30.836 -32.833 -20.727 1.00 47.62 102 ALA A C 1
ATOM 822 O O . ALA A 1 102 ? -30.252 -31.825 -20.340 1.00 47.62 102 ALA A O 1
ATOM 823 N N . ARG A 1 103 ? -30.441 -34.047 -20.344 1.00 53.31 103 ARG A N 1
ATOM 824 C CA . ARG A 1 103 ? -29.029 -34.411 -20.127 1.00 53.31 103 ARG A CA 1
ATOM 825 C C . ARG A 1 103 ? -28.868 -35.776 -20.801 1.00 53.31 103 ARG A C 1
ATOM 827 O O . ARG A 1 103 ? -29.754 -36.608 -20.611 1.00 53.31 103 ARG A O 1
ATOM 834 N N . PRO A 1 104 ? -27.811 -36.012 -21.596 1.00 48.94 104 PRO A N 1
ATOM 835 C CA . PRO A 1 104 ? -26.541 -36.382 -20.969 1.00 48.94 104 PRO A CA 1
ATOM 836 C C . PRO A 1 104 ? -25.269 -35.971 -21.741 1.00 48.94 104 PRO A C 1
ATOM 838 O O . PRO A 1 104 ? -25.279 -35.768 -22.948 1.00 48.94 104 PRO A O 1
ATOM 841 N N . GLY A 1 105 ? -24.141 -35.976 -21.024 1.00 47.09 105 GLY A N 1
ATOM 842 C CA . GLY A 1 105 ? -22.857 -36.369 -21.612 1.00 47.09 105 GLY A CA 1
ATOM 843 C C . GLY A 1 105 ? -21.842 -35.259 -21.885 1.00 47.09 105 GLY A C 1
ATOM 844 O O . GLY A 1 105 ? -21.699 -34.783 -23.002 1.00 47.09 105 GLY A O 1
ATOM 845 N N . SER A 1 106 ? -21.011 -34.953 -20.892 1.00 53.50 106 SER A N 1
ATOM 846 C CA . SER A 1 106 ? -19.577 -34.760 -21.145 1.00 53.50 106 SER A CA 1
ATOM 847 C C . SER A 1 106 ? -18.812 -35.290 -19.946 1.00 53.50 106 SER A C 1
ATOM 849 O O . SER A 1 106 ? -18.556 -34.610 -18.956 1.00 53.50 106 SER A O 1
ATOM 851 N N . GLN A 1 107 ? -18.554 -36.587 -20.039 1.00 53.66 107 GLN A N 1
ATOM 852 C CA . GLN A 1 107 ? -17.539 -37.299 -19.293 1.00 53.66 107 GLN A CA 1
ATOM 853 C C . GLN A 1 107 ? -16.184 -36.773 -19.774 1.00 53.66 107 GLN A C 1
ATOM 855 O O . GLN A 1 107 ? -15.807 -37.029 -20.912 1.00 53.66 107 GLN A O 1
ATOM 860 N N . ILE A 1 108 ? -15.469 -36.027 -18.933 1.00 64.88 108 ILE A N 1
ATOM 861 C CA . ILE A 1 108 ? -14.028 -35.834 -19.116 1.00 64.88 108 ILE A CA 1
ATOM 862 C C . ILE A 1 108 ? -13.349 -36.678 -18.033 1.00 64.88 108 ILE A C 1
ATOM 864 O O . ILE A 1 108 ? -13.562 -36.414 -16.844 1.00 64.88 108 ILE A O 1
ATOM 868 N N . PRO A 1 109 ? -12.615 -37.738 -18.408 1.00 60.34 109 PRO A N 1
ATOM 869 C CA . PRO A 1 109 ? -11.944 -38.607 -17.456 1.00 60.34 109 PRO A CA 1
ATOM 870 C C . PRO A 1 109 ? -10.807 -37.878 -16.733 1.00 60.34 109 PRO A C 1
ATOM 872 O O . PRO A 1 109 ? -10.057 -37.093 -17.310 1.00 60.34 109 PRO A O 1
ATOM 875 N N . ARG A 1 110 ? -10.703 -38.180 -15.439 1.00 56.50 110 ARG A N 1
ATOM 876 C CA . ARG A 1 110 ? -9.594 -37.826 -14.557 1.00 56.50 110 ARG A CA 1
ATOM 877 C C . ARG A 1 110 ? -8.498 -38.879 -14.694 1.00 56.50 110 ARG A C 1
ATOM 879 O O . ARG A 1 110 ? -8.606 -39.887 -14.015 1.00 56.50 110 ARG A O 1
ATOM 886 N N . GLU A 1 111 ? -7.465 -38.618 -15.486 1.00 55.19 111 GLU A N 1
ATOM 887 C CA . GLU A 1 111 ? -6.125 -39.226 -15.387 1.00 55.19 111 GLU A CA 1
ATOM 888 C C . GLU A 1 111 ? -5.140 -38.129 -15.832 1.00 55.19 111 GLU A C 1
ATOM 890 O O . GLU A 1 111 ? -5.336 -37.510 -16.869 1.00 55.19 111 GLU A O 1
ATOM 895 N N . LEU A 1 112 ? -4.199 -37.666 -15.010 1.00 55.12 112 LEU A N 1
ATOM 896 C CA . LEU A 1 112 ? -2.948 -38.358 -14.723 1.00 55.12 112 LEU A CA 1
ATOM 897 C C . LEU A 1 112 ? -2.493 -38.065 -13.287 1.00 55.12 112 LEU A C 1
ATOM 899 O O . LEU A 1 112 ? -2.102 -36.954 -12.930 1.00 55.12 112 LEU A O 1
ATOM 903 N N . ARG A 1 113 ? -2.543 -39.112 -12.469 1.00 52.12 113 ARG A N 1
ATOM 904 C CA . ARG A 1 113 ? -1.724 -39.278 -11.272 1.00 52.12 113 ARG A CA 1
ATOM 905 C C . ARG A 1 113 ? -0.434 -39.980 -11.711 1.00 52.12 113 ARG A C 1
ATOM 907 O O . ARG A 1 113 ? -0.513 -40.922 -12.487 1.00 52.12 113 ARG A O 1
ATOM 914 N N . ALA A 1 114 ? 0.676 -39.569 -11.102 1.00 51.78 114 ALA A N 1
ATOM 915 C CA . ALA A 1 114 ? 1.987 -40.227 -11.063 1.00 51.78 114 ALA A CA 1
ATOM 916 C C . ALA A 1 114 ? 2.875 -40.136 -12.318 1.00 51.78 114 ALA A C 1
ATOM 918 O O . ALA A 1 114 ? 2.622 -40.756 -13.348 1.00 51.78 114 ALA A O 1
ATOM 919 N N . SER A 1 115 ? 4.034 -39.497 -12.161 1.00 57.66 115 SER A N 1
ATOM 920 C CA . SER A 1 115 ? 5.263 -40.207 -11.770 1.00 57.66 115 SER A CA 1
ATOM 921 C C . SER A 1 115 ? 6.203 -39.264 -11.030 1.00 57.66 115 SER A C 1
ATOM 923 O O . SER A 1 115 ? 6.171 -38.057 -11.353 1.00 57.66 115 SER A O 1
#

Foldseek 3Di:
DDDPPPVVVVVVVVCCVDPNVVVVVVLVVVLVVQQVVVCVVVVHRPDSVSSVVVCVVPPVVVVVVVVVVVVVVVPPPPDPPDDDDDDDDDDDDDDDDDPPDDDDDDDDDDDDDDD

Sequence (115 aa):
MSLPQKDFEHSREFVKQSTLYQEFLAEREEILRHKWLESERLGYDIGFERALLDWIRKHREGWRAARRAQLGSQGTSTGSQGSSTTKPPFSGQTGTPTPSAARPGSQIPRELRAS

Organism: NCBI:txid410659

Radius of gyration: 28.52 Å; chains: 1; bounding box: 66×60×60 Å

pLDDT: mean 72.24, std 19.2, range [39.47, 97.0]